Protein AF-A0A9D2GAK8-F1 (afdb_monomer)

Radius of gyration: 12.49 Å; Cα contacts (8 Å, |Δi|>4): 106; chains: 1; bounding box: 38×23×26 Å

Organism: NCBI:txid2838685

Foldseek 3Di:
DDPLLLLVLLVCLVCVVVVHHDQADDQVVSVHDPVSNLVSLVVCCVVVQFVVWDWAQDDPVRDIGTGTDDGDPVSNVVNVVVVVD

Mean predicted aligned error: 6.22 Å

pLDDT: mean 79.9, std 12.81, range [47.47, 92.75]

Secondary structure (DSSP, 8-state):
--HHHHHHHHHHHHHHHTT---S---GGGGT--HHHHHHHHHHHHHTTSSTT-EEEE-STT-PEEEE--PPPHHHHHHHHTTT--

Sequence (85 aa):
MDKHSTALLLWLYEDHVNGVYPQKVNAEDLGMSRKELIRAGKVLKEQGFLPEFNASAQGSDGNKIIFFGKLTDKAIEYAKKFDED

Solvent-accessible surface area (backbone atoms only — not comparable to full-atom values): 4957 Å² total; per-residue (Å²): 132,55,73,60,36,48,53,53,50,47,53,55,46,53,31,53,75,70,72,43,81,62,67,62,75,65,33,67,86,71,77,34,54,66,68,51,46,53,50,20,45,49,53,33,27,76,73,56,25,24,68,59,48,44,77,46,78,65,56,101,82,70,47,60,52,47,40,53,53,66,70,31,72,70,36,51,61,57,48,49,64,69,75,79,108

Structure (mmCIF, N/CA/C/O backbone):
data_AF-A0A9D2GAK8-F1
#
_entry.id   AF-A0A9D2GAK8-F1
#
loop_
_atom_site.group_PDB
_atom_site.id
_atom_site.type_symbol
_atom_site.label_atom_id
_atom_site.label_alt_id
_atom_site.label_comp_id
_atom_site.label_asym_id
_atom_site.label_entity_id
_atom_site.label_seq_id
_atom_site.pdbx_PDB_ins_code
_atom_site.Cartn_x
_atom_site.Cartn_y
_atom_site.Cartn_z
_atom_site.occupancy
_atom_site.B_iso_or_equiv
_atom_site.auth_seq_id
_atom_site.auth_comp_id
_atom_site.auth_asym_id
_atom_site.auth_atom_id
_atom_site.pdbx_PDB_model_num
ATOM 1 N N . MET A 1 1 ? -1.603 12.611 3.478 1.00 80.75 1 MET A N 1
ATOM 2 C CA . MET A 1 1 ? -1.120 11.478 2.661 1.00 80.75 1 MET A CA 1
ATOM 3 C C . MET A 1 1 ? -1.077 11.926 1.206 1.00 80.75 1 MET A C 1
ATOM 5 O O . MET A 1 1 ? -1.909 12.744 0.841 1.00 80.75 1 MET A O 1
ATOM 9 N N . ASP A 1 2 ? -0.094 11.499 0.406 1.00 88.62 2 ASP A N 1
ATOM 10 C CA . ASP A 1 2 ? -0.031 11.883 -1.014 1.00 88.62 2 ASP A CA 1
ATOM 11 C C . ASP A 1 2 ? -0.998 11.055 -1.885 1.00 88.62 2 ASP A C 1
ATOM 13 O O . A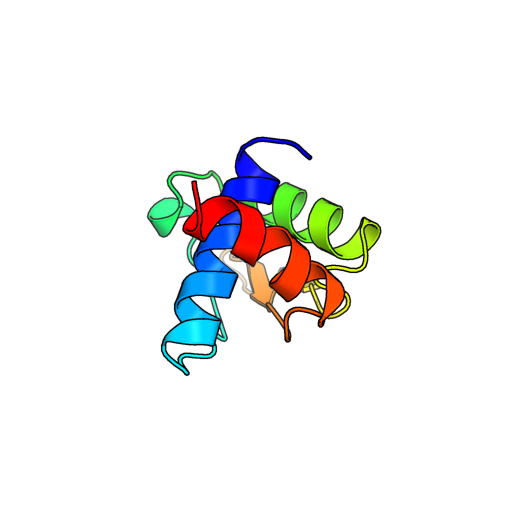SP A 1 2 ? -1.536 10.035 -1.442 1.00 88.62 2 ASP A O 1
ATOM 17 N N . LYS A 1 3 ? -1.218 11.495 -3.133 1.00 88.62 3 LYS A N 1
ATOM 18 C CA . LYS A 1 3 ? -2.182 10.869 -4.051 1.00 88.62 3 LYS A CA 1
ATOM 19 C C . LYS A 1 3 ? -1.874 9.397 -4.350 1.00 88.62 3 LYS A C 1
ATOM 21 O O . LYS A 1 3 ? -2.800 8.604 -4.460 1.00 88.62 3 LYS A O 1
ATOM 26 N N . HIS A 1 4 ? -0.598 9.017 -4.443 1.00 90.50 4 HIS A N 1
ATOM 27 C CA . HIS A 1 4 ? -0.216 7.644 -4.773 1.00 90.50 4 HIS A CA 1
ATOM 28 C C . HIS A 1 4 ? -0.394 6.726 -3.564 1.00 90.50 4 HIS A C 1
ATOM 30 O O . HIS A 1 4 ? -0.929 5.629 -3.683 1.00 90.50 4 HIS A O 1
ATOM 36 N N . SER A 1 5 ? -0.017 7.201 -2.378 1.00 90.25 5 SER A N 1
ATOM 37 C CA . SER A 1 5 ? -0.280 6.493 -1.122 1.00 90.25 5 SER A CA 1
ATOM 38 C C . SER A 1 5 ? -1.778 6.261 -0.896 1.00 90.25 5 SER A C 1
ATOM 40 O O . SER A 1 5 ? -2.172 5.183 -0.465 1.00 90.25 5 SER A O 1
ATOM 42 N N . THR A 1 6 ? -2.612 7.247 -1.240 1.00 90.19 6 THR A N 1
ATOM 43 C CA . THR A 1 6 ? -4.076 7.139 -1.136 1.00 90.19 6 THR A CA 1
ATOM 44 C C . THR A 1 6 ? -4.639 6.136 -2.140 1.00 90.19 6 THR A C 1
ATOM 46 O O . THR A 1 6 ? -5.374 5.242 -1.743 1.00 90.19 6 THR A O 1
ATOM 49 N N . ALA A 1 7 ? -4.242 6.221 -3.414 1.00 89.56 7 ALA A N 1
ATOM 50 C CA . ALA A 1 7 ? -4.690 5.279 -4.441 1.00 89.56 7 ALA A CA 1
ATOM 51 C C . ALA A 1 7 ? -4.298 3.827 -4.112 1.00 89.56 7 ALA A C 1
ATOM 53 O O . ALA A 1 7 ? -5.121 2.927 -4.236 1.00 89.56 7 ALA A O 1
ATOM 54 N N . LEU A 1 8 ? -3.075 3.604 -3.615 1.00 89.19 8 LEU A N 1
ATOM 55 C CA . LEU A 1 8 ? -2.646 2.285 -3.154 1.00 89.19 8 LEU A CA 1
ATOM 56 C C . LEU A 1 8 ? -3.485 1.785 -1.966 1.00 89.19 8 LEU A C 1
ATOM 58 O O . LEU A 1 8 ? -3.851 0.615 -1.933 1.00 89.19 8 LEU A O 1
ATOM 62 N N . LEU A 1 9 ? -3.776 2.64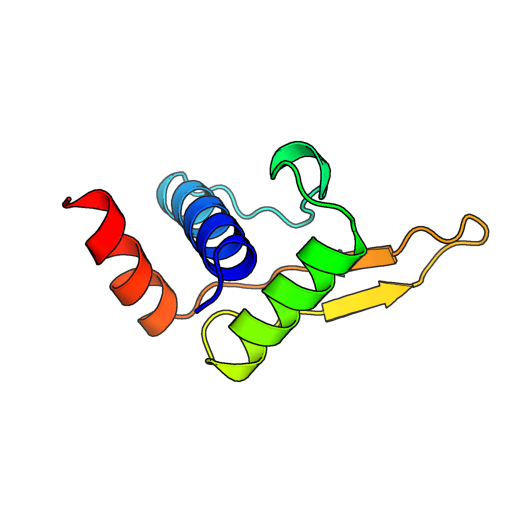8 -0.986 1.00 90.56 9 LEU A N 1
ATOM 63 C CA . LEU A 1 9 ? -4.595 2.278 0.170 1.00 90.56 9 LEU A CA 1
ATOM 64 C C . LEU A 1 9 ? -6.010 1.865 -0.247 1.00 90.56 9 LEU A C 1
ATOM 66 O O . LEU A 1 9 ? -6.494 0.842 0.227 1.00 90.56 9 LEU A O 1
ATOM 70 N N . LEU A 1 10 ? -6.655 2.649 -1.113 1.00 89.75 10 LEU A N 1
ATOM 71 C CA . LEU A 1 10 ? -8.022 2.381 -1.566 1.00 89.75 10 LEU A CA 1
ATOM 72 C C . LEU A 1 10 ? -8.104 1.094 -2.384 1.00 89.75 10 LEU A C 1
ATOM 74 O O . LEU A 1 10 ? -8.989 0.283 -2.145 1.00 89.75 10 LEU A O 1
ATOM 78 N N . TRP A 1 11 ? -7.132 0.856 -3.263 1.00 87.56 11 TRP A N 1
ATOM 79 C CA . TRP A 1 11 ? -7.064 -0.386 -4.027 1.00 87.56 11 TRP A CA 1
ATOM 80 C C . TRP A 1 11 ? -6.903 -1.619 -3.119 1.00 87.56 11 TRP A C 1
ATOM 82 O O . TRP A 1 11 ? -7.624 -2.599 -3.260 1.00 87.56 11 TRP A O 1
ATOM 92 N N . LEU A 1 12 ? -6.018 -1.551 -2.113 1.00 87.06 12 LEU A N 1
ATOM 93 C CA . LEU A 1 12 ? -5.864 -2.631 -1.123 1.00 87.06 12 LEU A CA 1
ATOM 94 C C . LEU A 1 12 ? -7.120 -2.822 -0.257 1.00 87.06 12 LEU A C 1
ATOM 96 O O . LEU A 1 12 ? -7.373 -3.924 0.232 1.00 87.06 12 LEU A O 1
ATOM 100 N N . TYR A 1 13 ? -7.874 -1.748 -0.019 1.00 88.56 13 TYR A N 1
ATOM 101 C CA . TYR A 1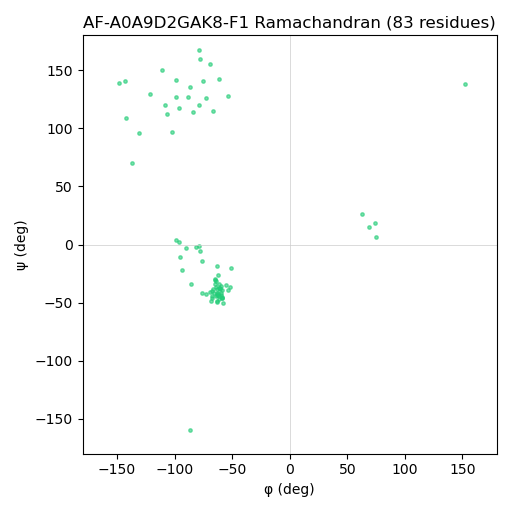 13 ? -9.126 -1.789 0.727 1.00 88.56 13 TYR A CA 1
ATOM 102 C C . TYR A 1 13 ? -10.249 -2.447 -0.085 1.00 88.56 13 TYR A C 1
ATOM 104 O O . TYR A 1 13 ? -10.955 -3.292 0.456 1.00 88.56 13 TYR A O 1
ATOM 112 N N . GLU A 1 14 ? -10.375 -2.130 -1.373 1.00 85.81 14 GLU A N 1
ATOM 113 C CA . GLU A 1 14 ? -11.335 -2.776 -2.274 1.00 85.81 14 GLU A CA 1
ATOM 114 C C . GLU A 1 14 ? -11.098 -4.293 -2.338 1.00 85.81 14 GLU A C 1
ATOM 116 O O . GLU A 1 14 ? -12.022 -5.087 -2.152 1.00 85.81 14 GLU A O 1
ATOM 121 N N . ASP A 1 15 ? -9.841 -4.708 -2.482 1.00 82.12 15 ASP A N 1
ATOM 122 C CA . ASP A 1 15 ? -9.444 -6.115 -2.437 1.00 82.12 15 ASP A CA 1
ATOM 123 C C . ASP A 1 15 ? -9.812 -6.775 -1.092 1.00 82.12 15 ASP A C 1
ATOM 125 O O . ASP A 1 15 ? -10.406 -7.859 -1.061 1.00 82.12 15 ASP A O 1
ATOM 129 N N . HIS A 1 16 ? -9.573 -6.085 0.032 1.00 80.12 16 HIS A N 1
ATOM 130 C CA . HIS A 1 16 ? -9.997 -6.540 1.360 1.00 80.12 16 HIS A CA 1
ATOM 131 C C . HIS A 1 16 ? -11.518 -6.739 1.466 1.00 80.12 16 HIS A C 1
ATOM 133 O O . HIS A 1 16 ? -11.953 -7.769 1.987 1.00 80.12 16 HIS A O 1
ATOM 139 N N . VAL A 1 17 ? -12.322 -5.789 0.976 1.00 81.50 17 VAL A N 1
ATOM 140 C CA . VAL A 1 17 ? -13.795 -5.865 0.980 1.00 81.50 17 VAL A CA 1
ATOM 141 C C . VAL A 1 17 ? -14.288 -7.039 0.132 1.00 81.50 17 VAL A C 1
ATOM 143 O O . VAL A 1 17 ? -15.206 -7.751 0.538 1.00 81.50 17 VAL A O 1
ATOM 146 N N . ASN A 1 18 ? -13.630 -7.300 -0.997 1.00 79.25 18 ASN A N 1
ATOM 147 C CA . ASN A 1 18 ? -13.946 -8.415 -1.888 1.00 79.25 18 ASN A CA 1
ATOM 148 C C . ASN A 1 18 ? -13.406 -9.774 -1.398 1.00 79.25 18 ASN A C 1
ATOM 150 O O . ASN A 1 18 ? -13.619 -10.797 -2.051 1.00 79.25 18 ASN A O 1
ATOM 154 N N . GLY A 1 19 ? -12.701 -9.815 -0.259 1.00 73.12 19 GLY A N 1
ATOM 155 C CA . GLY A 1 19 ? -12.087 -11.033 0.278 1.00 73.12 19 GLY A CA 1
ATOM 156 C C . GLY A 1 19 ? -10.914 -11.559 -0.559 1.00 73.12 19 GLY A C 1
ATOM 157 O O . GLY A 1 19 ? -10.498 -12.708 -0.385 1.00 73.12 19 GLY A O 1
ATOM 158 N N . VAL A 1 20 ? -10.375 -10.735 -1.460 1.00 71.88 20 VAL A N 1
ATOM 159 C CA . VAL A 1 20 ? -9.207 -11.034 -2.290 1.00 71.88 20 VAL A CA 1
ATOM 160 C C . VAL A 1 20 ? -7.988 -10.437 -1.595 1.00 71.88 20 VAL A C 1
ATOM 162 O O . VAL A 1 20 ? -7.905 -9.238 -1.384 1.00 71.88 20 VAL A O 1
ATOM 165 N N . TYR A 1 21 ? -7.024 -11.266 -1.195 1.00 65.19 21 TYR A N 1
ATOM 166 C CA . TYR A 1 21 ? -5.783 -10.772 -0.589 1.00 65.19 21 TYR A CA 1
ATOM 167 C C . TYR A 1 21 ? -4.659 -10.807 -1.628 1.00 65.19 21 TYR A C 1
ATOM 169 O O . TYR A 1 21 ? -4.052 -11.868 -1.831 1.00 65.19 21 TYR A O 1
ATOM 177 N N . PRO A 1 22 ? -4.373 -9.685 -2.307 1.00 63.66 22 PRO A N 1
ATOM 178 C CA . PRO A 1 22 ? -3.370 -9.634 -3.354 1.00 63.66 22 PRO A CA 1
ATOM 179 C C . PRO A 1 22 ? -1.991 -9.871 -2.743 1.00 63.66 22 PRO A C 1
ATOM 181 O O . PRO A 1 22 ? -1.467 -9.068 -1.976 1.00 63.66 22 PRO A O 1
ATOM 184 N N . GLN A 1 23 ? -1.355 -10.982 -3.112 1.00 61.88 23 GLN A N 1
ATOM 185 C CA . GLN A 1 23 ? 0.031 -11.232 -2.703 1.00 61.88 23 GLN A CA 1
ATOM 186 C C . GLN A 1 23 ? 1.041 -10.399 -3.509 1.00 61.88 23 GLN A C 1
ATOM 188 O O . GLN A 1 23 ? 2.214 -10.327 -3.138 1.00 61.88 23 GLN A O 1
ATOM 193 N N . LYS A 1 24 ? 0.607 -9.803 -4.631 1.00 67.75 24 LYS A N 1
ATOM 194 C CA . LYS A 1 24 ? 1.418 -8.999 -5.551 1.00 67.75 24 LYS A CA 1
ATOM 195 C C . LYS A 1 24 ? 0.549 -7.917 -6.189 1.00 67.75 24 LYS A C 1
ATOM 197 O O . LYS A 1 24 ? -0.564 -8.211 -6.604 1.00 67.75 24 LYS A O 1
ATOM 202 N N . VAL A 1 25 ? 1.099 -6.713 -6.324 1.00 72.75 25 VAL A N 1
ATOM 203 C CA . VAL A 1 25 ? 0.477 -5.588 -7.041 1.00 72.75 25 VAL A CA 1
ATOM 204 C C . VAL A 1 25 ? 1.416 -5.155 -8.149 1.00 72.75 25 VAL A C 1
ATOM 206 O O . VAL A 1 25 ? 2.610 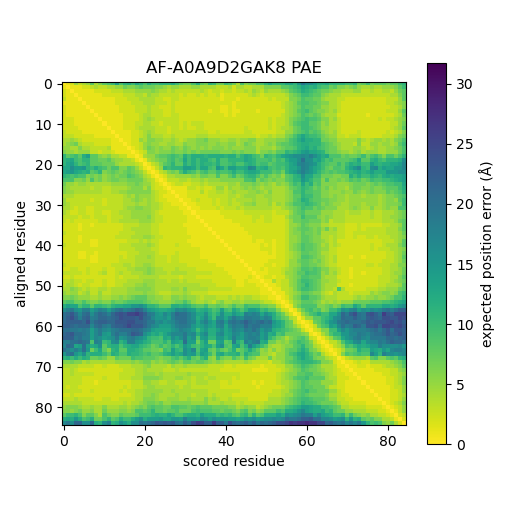-4.946 -7.894 1.00 72.75 25 VAL A O 1
ATOM 209 N N . ASN A 1 26 ? 0.901 -5.028 -9.371 1.00 75.00 26 ASN A N 1
ATOM 210 C CA . ASN A 1 26 ? 1.661 -4.429 -10.455 1.00 75.00 26 ASN A CA 1
ATOM 211 C C . ASN A 1 26 ? 1.471 -2.906 -10.421 1.00 75.00 26 ASN A C 1
ATOM 213 O O . ASN A 1 26 ? 0.371 -2.406 -10.222 1.00 75.00 26 ASN A O 1
ATOM 217 N N . ALA A 1 27 ? 2.554 -2.145 -10.588 1.00 79.81 27 ALA A N 1
ATOM 218 C CA . ALA A 1 27 ? 2.482 -0.683 -10.485 1.00 79.81 27 ALA A CA 1
ATOM 219 C C . ALA A 1 27 ? 1.620 -0.063 -11.600 1.00 79.81 27 ALA A C 1
ATOM 221 O O . ALA A 1 27 ? 0.975 0.962 -11.386 1.00 79.81 27 ALA A O 1
ATOM 222 N N . GLU A 1 28 ? 1.586 -0.719 -12.760 1.00 81.19 28 GLU A N 1
ATOM 223 C CA . GLU A 1 28 ? 0.814 -0.306 -13.933 1.00 81.19 28 GLU A CA 1
ATOM 224 C C . GLU A 1 28 ? -0.699 -0.345 -13.687 1.00 81.19 28 GLU A C 1
ATOM 226 O O . GLU A 1 28 ? -1.392 0.557 -14.150 1.00 81.19 28 GLU A O 1
ATOM 231 N N . ASP A 1 29 ? -1.190 -1.294 -12.880 1.00 79.88 29 ASP A N 1
ATOM 232 C CA . ASP A 1 29 ? -2.617 -1.410 -12.525 1.00 79.88 29 ASP A CA 1
ATOM 233 C C . ASP A 1 29 ? -3.112 -0.173 -11.758 1.00 79.88 29 ASP A C 1
ATOM 235 O O . ASP A 1 29 ? -4.284 0.189 -11.809 1.00 79.88 29 ASP A O 1
ATOM 239 N N . LEU A 1 30 ? -2.190 0.512 -11.078 1.00 81.50 30 LEU A N 1
ATOM 240 C CA . LEU A 1 30 ? -2.438 1.733 -10.315 1.00 81.50 30 LEU A CA 1
ATOM 241 C C . LEU A 1 30 ? -2.054 3.009 -11.081 1.00 81.50 30 LEU A C 1
ATOM 243 O O . LEU A 1 30 ? -2.082 4.101 -10.510 1.00 81.50 30 LEU A O 1
ATOM 247 N N . GLY A 1 31 ? -1.633 2.894 -12.345 1.00 85.75 31 GLY A N 1
ATOM 248 C CA . GLY A 1 31 ? -1.115 4.020 -13.125 1.00 85.75 31 GLY A CA 1
ATOM 249 C C . GLY A 1 31 ? 0.159 4.635 -12.533 1.00 85.75 31 GLY A C 1
ATOM 250 O O . GLY A 1 31 ? 0.417 5.824 -12.721 1.00 85.75 31 GLY A O 1
ATOM 251 N N . MET A 1 32 ? 0.945 3.853 -11.787 1.00 86.69 32 MET A N 1
ATOM 252 C CA . MET A 1 32 ? 2.154 4.301 -11.096 1.00 86.69 32 MET A CA 1
ATOM 253 C C . MET A 1 32 ? 3.410 3.711 -11.726 1.00 86.69 32 MET A C 1
ATOM 255 O O . MET A 1 32 ? 3.450 2.565 -12.170 1.00 86.69 32 MET A O 1
ATOM 259 N N . SER A 1 33 ? 4.516 4.447 -11.651 1.00 87.75 33 SER A N 1
ATOM 260 C CA . SER A 1 33 ? 5.827 3.828 -11.795 1.00 87.75 33 SER A CA 1
ATOM 261 C C . SER A 1 33 ? 6.136 2.939 -10.587 1.00 87.75 33 SER A C 1
ATOM 263 O O . SER A 1 33 ? 5.705 3.169 -9.455 1.00 87.75 33 SER A O 1
ATOM 265 N N . ARG A 1 34 ? 7.013 1.953 -10.784 1.00 82.69 34 ARG A N 1
ATOM 266 C CA . ARG A 1 34 ? 7.489 1.079 -9.699 1.00 82.69 34 ARG A CA 1
ATOM 267 C C . ARG A 1 34 ? 8.098 1.856 -8.521 1.00 82.69 34 ARG A C 1
ATOM 269 O O . ARG A 1 34 ? 7.975 1.436 -7.373 1.00 82.69 34 ARG A O 1
ATOM 276 N N . LYS A 1 35 ? 8.775 2.983 -8.784 1.00 86.06 35 LYS A N 1
ATOM 277 C CA . LYS A 1 35 ? 9.342 3.843 -7.729 1.00 86.06 35 LYS A CA 1
ATOM 278 C C . LYS A 1 35 ? 8.243 4.510 -6.902 1.00 86.06 35 LYS A C 1
ATOM 280 O O . LYS A 1 35 ? 8.394 4.605 -5.686 1.00 86.06 35 LYS A O 1
ATOM 285 N N . GLU A 1 36 ? 7.167 4.947 -7.548 1.00 90.06 36 GLU A N 1
ATOM 286 C CA . GLU A 1 36 ? 6.010 5.550 -6.882 1.00 90.06 36 GLU A CA 1
ATOM 287 C C . GLU A 1 36 ? 5.270 4.528 -6.029 1.00 90.06 36 GLU A C 1
ATOM 289 O O . GLU A 1 36 ? 5.034 4.812 -4.861 1.00 90.06 36 GLU A O 1
ATOM 294 N N . LEU A 1 37 ? 5.040 3.314 -6.539 1.00 87.62 37 LEU A N 1
ATOM 295 C CA . LEU A 1 37 ? 4.425 2.232 -5.765 1.00 87.62 37 LEU A CA 1
ATOM 296 C C . LEU A 1 37 ? 5.238 1.893 -4.503 1.00 87.62 37 LEU A C 1
ATOM 298 O O . LEU A 1 37 ? 4.695 1.786 -3.405 1.00 87.62 37 LEU A O 1
ATOM 302 N N . ILE A 1 38 ? 6.566 1.779 -4.632 1.00 87.88 38 ILE A N 1
ATOM 303 C CA . ILE A 1 38 ? 7.444 1.521 -3.480 1.00 87.88 38 ILE A CA 1
ATOM 304 C C . ILE A 1 38 ? 7.390 2.674 -2.475 1.00 87.88 38 ILE A C 1
ATOM 306 O O . ILE A 1 38 ? 7.385 2.440 -1.267 1.00 87.88 38 ILE A O 1
ATOM 310 N N . ARG A 1 39 ? 7.379 3.922 -2.954 1.00 90.25 39 ARG A N 1
ATOM 311 C CA . ARG A 1 39 ? 7.270 5.100 -2.089 1.00 90.25 39 ARG A CA 1
ATOM 312 C C . ARG A 1 39 ? 5.928 5.122 -1.358 1.00 90.25 39 ARG A C 1
ATOM 314 O O . ARG A 1 39 ? 5.928 5.341 -0.152 1.00 90.25 39 ARG A O 1
ATOM 321 N N . ALA A 1 40 ? 4.836 4.841 -2.060 1.00 90.94 40 ALA A N 1
ATOM 322 C CA . ALA A 1 40 ? 3.494 4.759 -1.502 1.00 90.94 40 ALA A CA 1
ATOM 323 C C . ALA A 1 40 ? 3.419 3.703 -0.389 1.00 90.94 40 ALA A C 1
ATOM 325 O O . ALA A 1 40 ? 3.028 4.009 0.735 1.00 90.94 40 ALA A O 1
ATOM 326 N N . GLY A 1 41 ? 3.909 2.487 -0.645 1.00 90.00 41 GLY A N 1
ATOM 327 C CA . GLY A 1 41 ? 3.930 1.428 0.365 1.00 90.00 41 GLY A CA 1
ATOM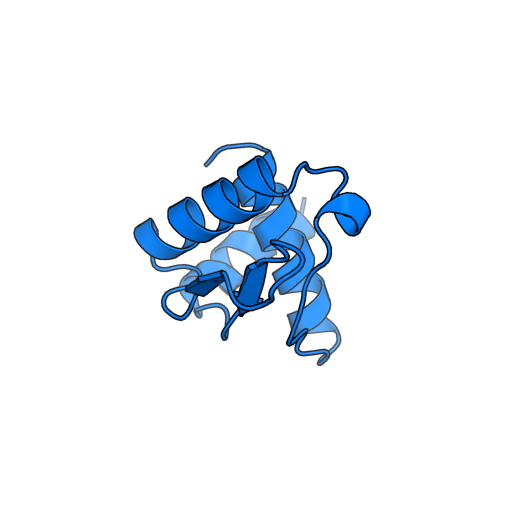 328 C C . GLY A 1 41 ? 4.775 1.772 1.599 1.00 90.00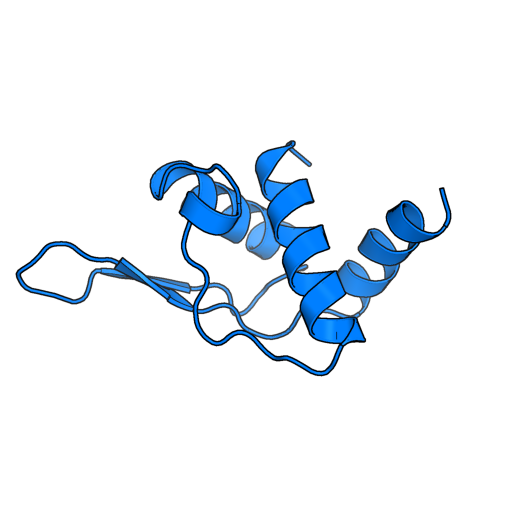 41 GLY A C 1
ATOM 329 O O . GLY A 1 41 ? 4.371 1.481 2.723 1.00 90.00 41 GLY A O 1
ATOM 330 N N . LYS A 1 42 ? 5.911 2.467 1.427 1.00 89.75 42 LYS A N 1
ATOM 331 C CA . LYS A 1 42 ? 6.710 2.973 2.560 1.00 89.75 42 LYS A CA 1
ATOM 332 C C . LYS A 1 42 ? 5.948 4.000 3.395 1.00 89.75 42 LYS A C 1
ATOM 334 O O . LYS A 1 42 ? 5.968 3.903 4.616 1.00 89.75 42 LYS A O 1
ATOM 339 N N . VAL A 1 43 ? 5.250 4.934 2.753 1.00 92.75 43 VAL A N 1
ATOM 340 C CA . VAL A 1 43 ? 4.425 5.934 3.446 1.00 92.75 43 VAL A CA 1
ATOM 341 C C . VAL A 1 43 ? 3.291 5.261 4.227 1.00 92.75 43 VAL A C 1
ATOM 343 O O . VAL A 1 43 ? 3.043 5.621 5.376 1.00 92.75 43 VAL A O 1
ATOM 346 N N . LEU A 1 44 ? 2.628 4.252 3.652 1.00 91.25 44 LEU A N 1
ATOM 347 C CA . LEU A 1 44 ? 1.598 3.479 4.358 1.00 91.25 44 LEU A CA 1
ATOM 348 C C . LEU A 1 44 ? 2.174 2.698 5.546 1.00 91.25 44 LEU A C 1
ATOM 350 O O . LEU A 1 44 ? 1.539 2.614 6.598 1.00 91.25 44 LEU A O 1
ATOM 354 N N . LYS A 1 45 ? 3.392 2.166 5.415 1.00 91.50 45 LYS A N 1
ATOM 355 C CA . LYS A 1 45 ? 4.105 1.513 6.516 1.00 91.50 45 LYS A CA 1
ATOM 356 C C . LYS A 1 45 ? 4.411 2.480 7.658 1.00 91.50 45 LYS A C 1
ATOM 358 O O . LYS A 1 45 ? 4.117 2.168 8.806 1.00 91.50 45 LYS A O 1
ATOM 363 N N . GLU A 1 46 ? 4.955 3.655 7.346 1.00 92.31 46 GLU A N 1
ATOM 364 C CA . GLU A 1 46 ? 5.277 4.700 8.329 1.00 92.31 46 GLU A CA 1
ATOM 365 C C . GLU A 1 46 ? 4.035 5.206 9.074 1.00 92.31 46 GLU A C 1
ATOM 367 O O . GLU A 1 46 ? 4.100 5.493 10.266 1.00 92.31 46 GLU A O 1
ATOM 372 N N . GLN A 1 47 ? 2.878 5.253 8.408 1.00 91.06 47 GLN A N 1
ATOM 373 C CA . GLN A 1 47 ? 1.604 5.629 9.033 1.00 91.06 47 GLN A CA 1
ATOM 374 C C . GLN A 1 47 ? 0.964 4.513 9.881 1.00 91.06 47 GLN A C 1
ATOM 376 O O . GLN A 1 47 ? -0.056 4.742 10.546 1.00 91.06 47 GLN A O 1
ATOM 381 N N . GLY A 1 48 ? 1.556 3.313 9.874 1.00 91.88 48 GLY A N 1
ATOM 382 C CA . GLY A 1 48 ? 1.025 2.126 10.540 1.00 91.88 48 GLY A CA 1
ATOM 383 C C . GLY A 1 48 ? -0.176 1.510 9.823 1.00 91.88 48 GLY A C 1
ATOM 384 O O . GLY A 1 48 ? -0.932 0.760 10.435 1.00 91.88 48 GLY A O 1
ATOM 385 N N . PHE A 1 49 ? -0.386 1.837 8.547 1.00 91.88 49 PHE A N 1
ATOM 386 C CA . PHE A 1 49 ? -1.491 1.305 7.748 1.00 91.88 49 PHE A CA 1
ATOM 387 C C . PHE A 1 49 ? -1.149 -0.035 7.103 1.00 91.88 49 PHE A C 1
ATOM 389 O O . PHE A 1 49 ? -2.009 -0.903 6.993 1.00 91.88 49 PHE A O 1
ATOM 396 N N . LEU A 1 50 ? 0.120 -0.212 6.724 1.00 89.31 50 LEU A N 1
ATOM 397 C CA . LEU A 1 50 ? 0.622 -1.429 6.091 1.00 89.31 50 LEU A CA 1
ATOM 398 C C . LEU A 1 50 ? 1.986 -1.840 6.690 1.00 89.31 50 LEU A C 1
ATOM 400 O O . LEU A 1 50 ? 3.027 -1.697 6.043 1.00 89.31 50 LEU A O 1
ATOM 404 N N . PRO A 1 51 ? 2.022 -2.311 7.950 1.00 88.12 51 PRO A N 1
ATOM 405 C CA . PRO A 1 51 ? 3.267 -2.557 8.688 1.00 88.12 51 PRO A CA 1
ATOM 406 C C . PRO A 1 51 ? 4.141 -3.650 8.055 1.00 88.12 51 PRO A C 1
ATOM 408 O O . PRO A 1 51 ? 5.372 -3.581 8.089 1.00 88.12 51 PRO A O 1
ATOM 411 N N . GLU A 1 52 ? 3.508 -4.633 7.424 1.00 85.44 52 GLU A N 1
ATOM 412 C CA . GLU A 1 52 ? 4.157 -5.775 6.777 1.00 85.44 52 GLU A CA 1
ATOM 413 C C . GLU A 1 52 ? 4.691 -5.457 5.374 1.00 85.44 52 GLU A C 1
ATOM 415 O O . GLU A 1 52 ? 5.314 -6.313 4.747 1.00 85.44 52 GLU A O 1
ATOM 420 N N . PHE A 1 53 ? 4.487 -4.229 4.877 1.00 85.88 53 PHE A N 1
ATOM 421 C CA . PHE A 1 53 ? 4.984 -3.828 3.566 1.00 85.88 53 PHE A CA 1
ATOM 422 C C . PHE A 1 53 ? 6.486 -4.097 3.439 1.00 85.88 53 PHE A C 1
ATOM 424 O O . PHE A 1 53 ? 7.299 -3.648 4.268 1.00 85.88 53 PHE A O 1
ATOM 431 N N . ASN A 1 54 ? 6.853 -4.793 2.364 1.00 81.50 54 ASN A N 1
ATOM 432 C CA . ASN A 1 54 ? 8.235 -5.058 2.012 1.00 81.50 54 ASN A CA 1
ATOM 433 C C . ASN A 1 54 ? 8.427 -5.004 0.492 1.00 81.50 54 ASN A C 1
ATOM 435 O O . ASN A 1 54 ? 7.597 -5.477 -0.279 1.00 81.50 54 ASN A O 1
ATOM 439 N N . ALA A 1 55 ? 9.548 -4.439 0.058 1.00 78.94 55 ALA A N 1
ATOM 440 C CA . ALA A 1 55 ? 9.921 -4.360 -1.346 1.00 78.94 55 ALA A CA 1
ATOM 441 C C . ALA A 1 55 ? 11.361 -4.854 -1.493 1.00 78.94 55 ALA A C 1
ATOM 443 O O . ALA A 1 55 ? 12.308 -4.092 -1.279 1.00 78.94 55 ALA A O 1
ATOM 444 N N . SER A 1 56 ? 11.530 -6.128 -1.846 1.00 65.06 56 SER A N 1
ATOM 445 C CA . SER A 1 56 ? 12.839 -6.739 -2.074 1.00 65.06 56 SER A CA 1
ATOM 446 C C . SER A 1 56 ? 13.157 -6.784 -3.568 1.00 65.06 56 SER A C 1
ATOM 448 O O . SER A 1 56 ? 12.292 -6.997 -4.411 1.00 65.06 56 SER A O 1
ATOM 450 N N . ALA A 1 57 ? 14.417 -6.546 -3.930 1.00 55.97 57 ALA A N 1
ATOM 451 C CA . ALA A 1 57 ? 14.904 -6.838 -5.274 1.00 55.97 57 ALA A CA 1
ATOM 452 C C . ALA A 1 57 ? 15.296 -8.313 -5.317 1.00 55.97 57 ALA A C 1
ATOM 454 O O . ALA A 1 57 ? 16.228 -8.696 -4.615 1.00 55.97 57 ALA A O 1
ATOM 455 N N . GLN A 1 58 ? 14.604 -9.141 -6.098 1.00 49.06 58 GLN A N 1
ATOM 456 C CA . GLN A 1 58 ? 15.070 -10.503 -6.327 1.00 49.06 58 GLN A CA 1
ATOM 457 C C . GLN A 1 58 ? 14.810 -10.918 -7.770 1.00 49.06 58 GLN A C 1
ATOM 459 O O . GLN A 1 58 ? 13.675 -11.136 -8.182 1.00 49.06 58 GLN A O 1
ATOM 464 N N . GLY A 1 59 ? 15.905 -11.009 -8.521 1.00 47.47 59 GLY A N 1
ATOM 465 C CA . GLY A 1 59 ? 15.952 -11.505 -9.888 1.00 47.47 59 GLY A CA 1
ATOM 466 C C . GLY A 1 59 ? 17.113 -10.880 -10.655 1.00 47.47 59 GLY A C 1
ATOM 467 O O . GLY A 1 59 ? 17.347 -9.674 -10.552 1.00 47.47 59 GLY A O 1
ATOM 468 N N . SER A 1 60 ? 17.807 -11.697 -11.445 1.00 49.50 60 SER A N 1
ATOM 469 C CA . SER A 1 60 ? 18.818 -11.314 -12.446 1.00 49.50 60 SER A CA 1
ATOM 470 C C . SER A 1 60 ? 18.321 -10.223 -13.410 1.00 49.50 60 SER A C 1
ATOM 472 O O . SER A 1 60 ? 19.119 -9.506 -14.004 1.00 49.50 60 SER A O 1
ATOM 474 N N . ASP A 1 61 ? 16.996 -10.072 -13.500 1.00 56.41 61 ASP A N 1
ATOM 475 C CA . ASP A 1 61 ? 16.270 -9.186 -14.411 1.00 56.41 61 ASP A CA 1
ATOM 476 C C . ASP A 1 61 ? 15.899 -7.835 -13.758 1.00 56.41 61 ASP A C 1
ATOM 478 O O . ASP A 1 61 ? 15.207 -7.009 -14.352 1.00 56.41 61 ASP A O 1
ATOM 482 N N . GLY A 1 62 ? 16.296 -7.601 -12.498 1.00 55.81 62 GLY A N 1
ATOM 483 C CA . GLY A 1 62 ? 16.053 -6.341 -11.778 1.00 55.81 62 GLY A CA 1
ATOM 484 C C . GLY A 1 62 ? 14.611 -6.126 -11.292 1.00 55.81 62 GLY A C 1
ATOM 485 O O . GLY A 1 62 ? 14.283 -5.053 -10.769 1.00 55.81 62 GLY A O 1
ATOM 486 N N . ASN A 1 63 ? 13.739 -7.127 -11.427 1.00 52.25 63 ASN A N 1
ATOM 487 C CA . ASN A 1 63 ? 12.368 -7.049 -10.935 1.00 52.25 63 ASN A CA 1
ATOM 488 C C . ASN A 1 63 ? 12.333 -7.138 -9.400 1.00 52.25 63 ASN A C 1
ATOM 490 O O . ASN A 1 63 ? 12.894 -8.039 -8.777 1.00 52.25 63 ASN A O 1
ATOM 494 N N . LYS A 1 64 ? 11.694 -6.143 -8.774 1.00 59.88 64 LYS A N 1
ATOM 495 C CA . LYS A 1 64 ? 11.472 -6.109 -7.326 1.00 59.88 64 LYS A CA 1
ATOM 496 C C . LYS A 1 64 ? 10.170 -6.828 -7.008 1.00 59.88 64 LYS A C 1
ATOM 498 O O . LYS A 1 64 ? 9.140 -6.487 -7.583 1.00 59.88 64 LYS A O 1
ATOM 503 N N . ILE A 1 65 ? 10.225 -7.787 -6.093 1.00 55.72 65 ILE A N 1
ATOM 504 C CA . ILE A 1 65 ? 9.043 -8.401 -5.502 1.00 55.72 65 ILE A CA 1
ATOM 505 C C . ILE A 1 65 ? 8.527 -7.418 -4.452 1.00 55.72 65 ILE A C 1
ATOM 507 O O . ILE A 1 65 ? 9.249 -7.038 -3.527 1.00 55.72 65 ILE A O 1
ATOM 511 N N . ILE A 1 66 ? 7.287 -6.967 -4.626 1.00 65.25 66 ILE A N 1
ATOM 512 C CA . ILE A 1 66 ? 6.612 -6.088 -3.674 1.00 65.25 66 ILE A CA 1
ATOM 513 C C . ILE A 1 66 ? 5.562 -6.936 -2.964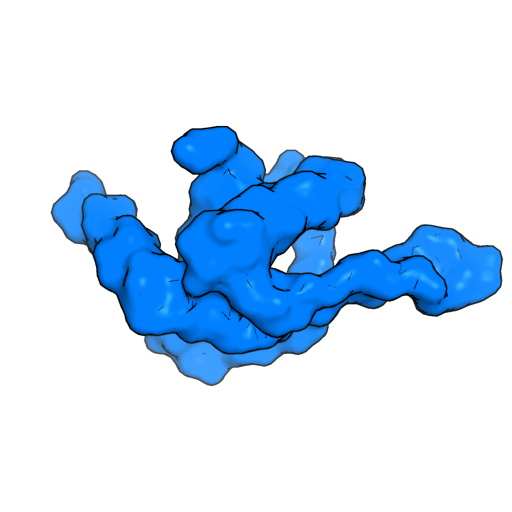 1.00 65.25 66 ILE A C 1
ATOM 515 O O . ILE A 1 66 ? 4.623 -7.413 -3.598 1.00 65.25 66 ILE A O 1
ATOM 519 N N . PHE A 1 67 ? 5.777 -7.167 -1.672 1.00 63.41 67 PHE A N 1
ATOM 520 C CA . PHE A 1 67 ? 4.863 -7.895 -0.806 1.00 63.41 67 PHE A CA 1
ATOM 521 C C . PHE A 1 67 ? 4.028 -6.899 -0.004 1.00 63.41 67 PHE A C 1
ATOM 523 O O . PHE A 1 67 ? 4.563 -6.019 0.683 1.00 63.41 67 PHE A O 1
ATOM 530 N N . PHE A 1 68 ? 2.715 -7.073 -0.090 1.00 69.69 68 PHE A N 1
ATOM 531 C CA . PHE A 1 68 ? 1.726 -6.338 0.680 1.00 69.69 68 PHE A CA 1
ATOM 532 C C . PHE A 1 68 ? 1.156 -7.312 1.711 1.00 69.69 68 PHE A C 1
ATOM 534 O O . PHE A 1 68 ? 0.671 -8.382 1.354 1.00 69.69 68 PHE A O 1
ATOM 541 N N . GLY A 1 69 ? 1.298 -6.984 2.995 1.00 70.38 69 GLY A N 1
ATOM 542 C CA . GLY A 1 69 ? 0.627 -7.734 4.056 1.00 70.38 69 GLY A CA 1
ATOM 543 C C . GLY A 1 69 ? -0.780 -7.203 4.310 1.00 70.38 69 GLY A C 1
ATOM 544 O O . GLY A 1 69 ? -1.362 -6.527 3.461 1.00 70.38 69 GLY A O 1
ATOM 545 N N . LYS A 1 70 ? -1.340 -7.497 5.483 1.00 81.44 70 LYS A N 1
ATOM 546 C CA . LYS A 1 70 ? -2.704 -7.064 5.812 1.00 81.44 70 LYS A CA 1
ATOM 547 C C . LYS A 1 70 ? -2.750 -5.574 6.152 1.00 81.44 70 LYS A C 1
ATOM 549 O O . LYS A 1 70 ? -1.868 -5.052 6.840 1.00 81.44 70 LYS A O 1
ATOM 554 N N . LEU A 1 71 ? -3.811 -4.905 5.699 1.00 88.00 71 LEU A N 1
ATOM 555 C CA . LEU A 1 71 ? -4.182 -3.588 6.211 1.00 88.00 71 LEU A CA 1
ATOM 556 C C . LEU A 1 71 ? -4.495 -3.692 7.707 1.00 88.00 71 LEU A C 1
ATOM 558 O O . LEU A 1 71 ? -5.083 -4.675 8.159 1.00 88.00 71 LEU A O 1
ATOM 562 N N . THR A 1 72 ? -4.101 -2.679 8.472 1.00 90.88 72 THR A N 1
ATOM 563 C CA . THR A 1 72 ? -4.499 -2.567 9.880 1.00 90.88 72 THR A CA 1
ATOM 564 C C . THR A 1 72 ? -5.932 -2.054 9.999 1.00 90.88 72 THR A C 1
ATOM 566 O O . THR A 1 72 ? -6.427 -1.378 9.097 1.00 90.88 72 THR A O 1
ATOM 569 N N . ASP A 1 73 ? -6.579 -2.288 11.143 1.00 91.44 73 ASP A N 1
ATOM 570 C CA . ASP A 1 73 ? -7.931 -1.771 11.418 1.00 91.44 73 ASP A CA 1
ATOM 571 C C . ASP A 1 73 ? -8.007 -0.251 11.218 1.00 91.44 73 ASP A C 1
ATOM 573 O O . ASP A 1 73 ? -8.932 0.267 10.600 1.00 91.44 73 ASP A O 1
ATOM 577 N N . LYS A 1 74 ? -6.954 0.465 11.628 1.00 92.31 74 LYS A N 1
ATOM 578 C CA . LYS A 1 74 ? -6.813 1.910 11.417 1.00 92.31 74 LYS A CA 1
ATOM 579 C C . LYS A 1 74 ? -6.809 2.292 9.931 1.00 92.31 74 LYS A C 1
ATOM 581 O O . LYS A 1 74 ? -7.350 3.332 9.566 1.00 92.31 74 LYS A O 1
ATOM 586 N N . ALA A 1 75 ? -6.171 1.490 9.079 1.00 91.19 75 ALA A N 1
ATOM 587 C CA . ALA A 1 75 ? -6.147 1.720 7.637 1.00 91.19 75 ALA A CA 1
ATOM 588 C C . ALA A 1 75 ? -7.526 1.487 7.010 1.00 91.19 75 ALA A C 1
ATOM 590 O O . ALA A 1 75 ? -7.952 2.272 6.168 1.00 91.19 75 ALA A O 1
ATOM 591 N N . ILE A 1 76 ? -8.226 0.445 7.464 1.00 91.19 76 ILE A N 1
ATOM 592 C CA . ILE A 1 76 ? -9.586 0.093 7.040 1.00 91.19 76 ILE A CA 1
ATOM 593 C C . ILE A 1 76 ? -10.570 1.203 7.430 1.00 91.19 76 ILE A C 1
ATOM 595 O O . ILE A 1 76 ? -11.320 1.684 6.587 1.00 91.19 76 ILE A O 1
ATOM 599 N N . GLU A 1 77 ? -10.540 1.660 8.684 1.00 91.44 77 GLU A N 1
ATOM 600 C CA . GLU A 1 77 ? -11.367 2.782 9.151 1.00 91.44 77 GLU A CA 1
ATOM 601 C C . GLU A 1 77 ? -11.076 4.076 8.391 1.00 91.44 77 GLU A C 1
ATOM 603 O O . GLU A 1 77 ? -11.985 4.859 8.122 1.00 91.44 77 GLU A O 1
ATOM 608 N N . TYR A 1 78 ? -9.809 4.319 8.048 1.00 90.75 78 TYR A N 1
ATOM 609 C CA . TYR A 1 78 ? -9.437 5.480 7.254 1.00 90.75 78 TYR A CA 1
ATOM 610 C C . TYR A 1 78 ? -9.985 5.381 5.827 1.00 90.75 78 TYR A C 1
ATOM 612 O O . TYR A 1 78 ? -10.547 6.357 5.344 1.00 90.75 78 TYR A O 1
ATOM 620 N N . ALA A 1 79 ? -9.845 4.223 5.174 1.00 89.25 79 ALA A N 1
ATOM 621 C CA . ALA A 1 79 ? -10.298 3.998 3.802 1.00 89.25 79 ALA A CA 1
ATOM 622 C C . ALA A 1 79 ? -11.828 4.053 3.666 1.00 89.25 79 ALA A C 1
ATOM 624 O O . ALA A 1 79 ? -12.318 4.659 2.720 1.00 89.25 79 ALA A O 1
ATOM 625 N N . LYS A 1 80 ? -12.578 3.529 4.646 1.00 88.31 80 LYS A N 1
ATOM 626 C CA . LYS A 1 80 ? -14.052 3.595 4.685 1.00 88.31 80 LYS A CA 1
ATOM 627 C C . LYS A 1 80 ? -14.611 5.005 4.515 1.00 88.31 80 LYS A C 1
ATOM 629 O O . LYS A 1 80 ? -15.610 5.184 3.836 1.00 88.31 80 LYS A O 1
ATOM 634 N N . LYS A 1 81 ? -13.937 6.013 5.073 1.00 85.75 81 LYS A N 1
ATOM 635 C CA . LYS A 1 81 ? -14.366 7.417 4.959 1.00 85.75 81 LYS A CA 1
ATOM 636 C C . LYS A 1 81 ? -14.371 7.945 3.523 1.00 85.75 81 LYS A C 1
ATOM 638 O O . LYS A 1 81 ? -14.984 8.969 3.290 1.00 85.75 81 LYS A O 1
ATOM 643 N N . PHE A 1 82 ? -13.666 7.290 2.601 1.00 79.38 82 PHE A N 1
ATOM 644 C CA . PHE A 1 82 ? -13.618 7.662 1.184 1.00 79.38 82 PHE A CA 1
ATOM 645 C C . PHE A 1 82 ? -14.623 6.885 0.325 1.00 79.38 82 PHE A C 1
ATOM 647 O O . PHE A 1 82 ? -14.774 7.212 -0.843 1.00 79.38 82 PHE A O 1
ATOM 654 N N . ASP A 1 83 ? -15.241 5.840 0.877 1.00 69.06 83 ASP A N 1
ATOM 655 C CA . ASP A 1 83 ? -16.262 5.018 0.211 1.00 69.06 83 ASP A CA 1
ATOM 656 C C . ASP A 1 83 ? -17.684 5.524 0.53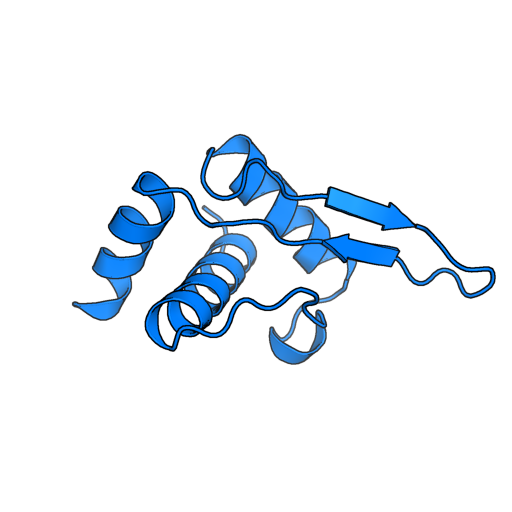1 1.00 69.06 83 ASP A C 1
ATOM 658 O O . ASP A 1 83 ? -18.633 5.264 -0.201 1.00 69.06 83 ASP A O 1
ATOM 662 N N . GLU A 1 84 ? -17.831 6.268 1.635 1.00 62.38 84 GLU A N 1
ATOM 663 C CA . GLU A 1 84 ? -19.086 6.897 2.075 1.00 62.38 84 GLU A CA 1
ATOM 664 C C . GLU A 1 84 ? -19.294 8.333 1.532 1.00 62.38 84 GLU A C 1
ATOM 666 O O . GLU A 1 84 ? -20.353 8.913 1.785 1.00 62.38 84 GLU A O 1
ATOM 671 N N . ASP A 1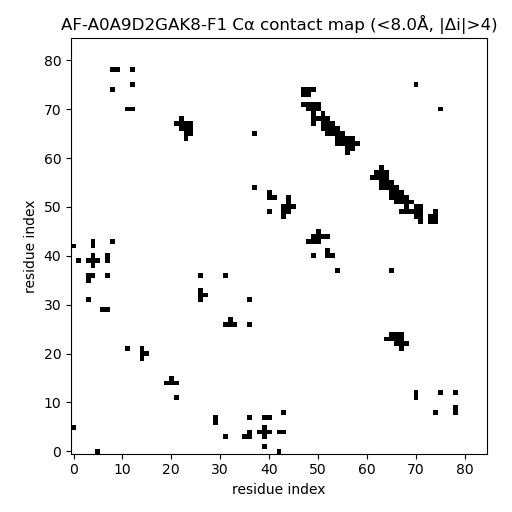 85 ? -18.320 8.887 0.796 1.00 52.06 85 ASP A N 1
ATOM 672 C CA . ASP A 1 85 ? -18.363 10.203 0.117 1.00 52.06 85 ASP A CA 1
ATOM 673 C C . ASP A 1 85 ? -18.656 10.053 -1.391 1.00 52.06 85 ASP A C 1
ATOM 675 O O . ASP A 1 85 ? -19.465 10.852 -1.925 1.00 52.06 85 ASP A O 1
#

Nearest PDB structures (foldseek):
  4lln-assembly2_D  TM=6.647E-01  e=1.635E-02  Staphylococcus aureus
  4ld5-assembly1_B  TM=6.963E-01  e=3.042E-01  Staphylococcus aureus
  7jgr-assembly1_G  TM=5.146E-01  e=2.550E+00  Drosophila melanogaster
  7byw-assembly1_B  TM=4.013E-01  e=4.060E+00  Paracidovorax avenae ATCC 19860